Protein AF-I2AD81-F1 (afdb_monomer_lite)

pLDDT: mean 85.54, std 15.66, range [38.41, 98.12]

Sequence (95 aa):
MSLTAGAGLASADRDLSPFVNTTCNYGQVISALQAADPQAAAQFNSSPESGAFLRQFLASPPGQRQQMAQMLAGQPGADQQFELVQRVFGTCNNY

Foldseek 3Di:
DDDDPPPDPPPVVQCCPLVLVFPFDPVLLLVLLCVLDVVVSVVCVVDPVSSVVVNVLNVDHSVVVVVVSVVLVPDVPSVVCSVSVCSSSVCSVVD

Radius of gyration: 15.03 Å; chains: 1; bounding box: 26×26×52 Å

Secondary structure (DSSP, 8-state):
----------------HHHHT----HHHHHHHHHHH-HHHHHHHHT-HHHHHHHHHHHHS-HHHHHHHHHHHHTSTTHHHHHHHHHHHHHHGGG-

Structure (mmCIF, N/CA/C/O backbone):
data_AF-I2AD81-F1
#
_entry.id   AF-I2AD81-F1
#
loop_
_atom_site.group_PDB
_atom_site.id
_atom_site.type_symbol
_atom_site.label_atom_id
_atom_site.label_alt_id
_atom_site.label_comp_id
_atom_site.label_asym_id
_atom_site.label_entity_id
_atom_site.label_seq_id
_atom_site.pdbx_PDB_ins_code
_atom_site.Cartn_x
_atom_site.Cartn_y
_atom_site.Cartn_z
_atom_site.occupancy
_atom_site.B_iso_or_equiv
_atom_site.auth_seq_id
_atom_site.auth_comp_id
_atom_site.auth_asym_id
_atom_site.auth_atom_id
_atom_site.pdbx_PDB_model_num
ATOM 1 N N . MET A 1 1 ? 3.356 -8.293 -45.041 1.00 45.50 1 MET A N 1
ATOM 2 C CA . MET A 1 1 ? 4.083 -7.715 -43.894 1.00 45.50 1 MET A CA 1
ATOM 3 C C . MET A 1 1 ? 3.380 -6.420 -43.527 1.00 45.50 1 MET A C 1
ATOM 5 O O . MET A 1 1 ? 3.191 -5.627 -44.431 1.00 45.50 1 MET A O 1
ATOM 9 N N . SER A 1 2 ? 2.940 -6.083 -42.329 1.00 50.53 2 SER A N 1
ATOM 10 C CA . SER A 1 2 ? 2.695 -6.748 -41.052 1.00 50.53 2 SER A CA 1
ATOM 11 C C . SER A 1 2 ? 1.922 -5.689 -40.261 1.00 50.53 2 SER A C 1
ATOM 13 O O . SER A 1 2 ? 2.180 -4.496 -40.420 1.00 50.53 2 SER A O 1
ATOM 15 N N . LEU A 1 3 ? 0.947 -6.106 -39.464 1.00 65.00 3 LEU A N 1
ATOM 16 C CA . LEU A 1 3 ? 0.189 -5.204 -38.612 1.00 65.00 3 LEU A CA 1
ATOM 17 C C . LEU A 1 3 ? 1.109 -4.643 -37.528 1.00 65.00 3 LEU A C 1
ATOM 19 O O . LEU A 1 3 ? 1.703 -5.420 -36.789 1.00 65.00 3 LEU A O 1
ATOM 23 N N . THR A 1 4 ? 1.140 -3.328 -37.362 1.00 56.34 4 THR A N 1
ATOM 24 C CA . THR A 1 4 ? 1.306 -2.740 -36.034 1.00 56.34 4 THR A CA 1
ATOM 25 C C . THR A 1 4 ? 0.327 -1.590 -35.914 1.00 56.34 4 THR A C 1
ATOM 27 O O . THR A 1 4 ? 0.594 -0.445 -36.270 1.00 56.34 4 THR A O 1
ATOM 30 N N . ALA A 1 5 ? -0.853 -1.932 -35.395 1.00 51.56 5 ALA A N 1
ATOM 31 C CA . ALA A 1 5 ? -1.600 -1.015 -34.562 1.00 51.56 5 ALA A CA 1
ATOM 32 C C . ALA A 1 5 ? -0.610 -0.486 -33.517 1.00 51.56 5 ALA A C 1
ATOM 34 O O . ALA A 1 5 ? -0.236 -1.202 -32.589 1.00 51.56 5 ALA A O 1
ATOM 35 N N . GLY A 1 6 ? -0.113 0.731 -33.724 1.00 46.12 6 GLY A N 1
ATOM 36 C CA . GLY A 1 6 ? 0.460 1.506 -32.642 1.00 46.12 6 GLY A CA 1
ATOM 37 C C . GLY A 1 6 ? -0.691 1.723 -31.687 1.00 46.12 6 GLY A C 1
ATOM 38 O O . GLY A 1 6 ? -1.520 2.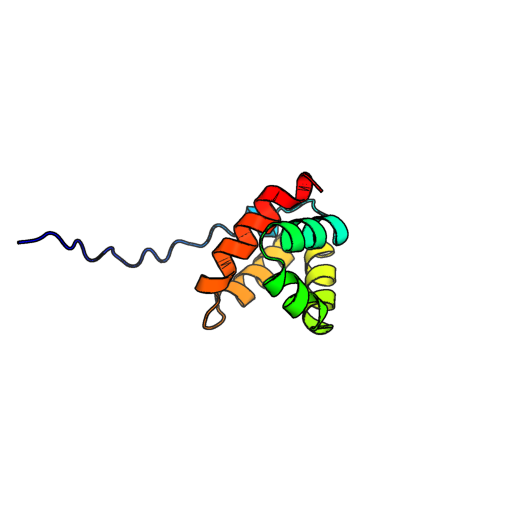600 -31.922 1.00 46.12 6 GLY A O 1
ATOM 39 N N . ALA A 1 7 ? -0.805 0.823 -30.708 1.00 51.97 7 ALA A N 1
ATOM 40 C CA . ALA A 1 7 ? -1.688 0.971 -29.579 1.00 51.97 7 ALA A CA 1
ATOM 41 C C . ALA A 1 7 ? -1.560 2.426 -29.150 1.00 51.97 7 ALA A C 1
ATOM 43 O O . ALA A 1 7 ? -0.459 2.884 -28.825 1.00 51.97 7 ALA A O 1
ATOM 44 N N . GLY A 1 8 ? -2.669 3.167 -29.228 1.00 38.41 8 GLY A N 1
ATOM 45 C CA . GLY A 1 8 ? -2.768 4.389 -28.460 1.00 38.41 8 GLY A CA 1
ATOM 46 C C . GLY A 1 8 ? -2.253 4.024 -27.081 1.00 38.41 8 GLY A C 1
ATOM 47 O O . GLY A 1 8 ? -2.643 2.982 -26.544 1.00 38.41 8 GLY A O 1
ATOM 48 N N . LEU A 1 9 ? -1.304 4.805 -26.573 1.00 45.59 9 LEU A N 1
ATOM 49 C CA . LEU A 1 9 ? -1.011 4.797 -25.159 1.00 45.59 9 LEU A CA 1
ATOM 50 C C . LEU A 1 9 ? -2.364 5.087 -24.527 1.00 45.59 9 LEU A C 1
ATOM 52 O O . LEU A 1 9 ? -2.802 6.234 -24.456 1.00 45.59 9 LEU A O 1
ATOM 56 N N . ALA A 1 10 ? -3.091 4.034 -24.170 1.00 45.59 10 ALA A N 1
ATOM 57 C CA . ALA A 1 10 ? -4.045 4.142 -23.118 1.00 45.59 10 ALA A CA 1
ATOM 58 C C . ALA A 1 10 ? -3.157 4.644 -21.990 1.00 45.59 10 ALA A C 1
ATOM 60 O O . ALA A 1 10 ? -2.369 3.892 -21.416 1.00 45.59 10 ALA A O 1
ATOM 61 N N . SER A 1 11 ? -3.244 5.941 -21.715 1.00 45.31 11 SER A N 1
ATOM 62 C CA . SER A 1 11 ? -3.298 6.418 -20.351 1.00 45.31 11 SER A CA 1
ATOM 63 C C . SER A 1 11 ? -4.394 5.576 -19.703 1.00 45.31 11 SER A C 1
ATOM 65 O O . SER A 1 11 ? -5.545 5.992 -19.632 1.00 45.31 11 SER A O 1
ATOM 67 N N . ALA A 1 12 ? -4.091 4.306 -19.418 1.00 47.97 12 ALA A N 1
ATOM 68 C CA . ALA A 1 12 ? -4.938 3.446 -18.648 1.00 47.97 12 ALA A CA 1
ATOM 69 C C . ALA A 1 12 ? -4.908 4.171 -17.326 1.00 47.97 12 ALA A C 1
ATOM 71 O O . ALA A 1 12 ? -3.873 4.195 -16.656 1.00 47.97 12 ALA A O 1
ATOM 72 N N . ASP A 1 13 ? -5.984 4.905 -17.065 1.00 56.16 13 ASP A N 1
ATOM 73 C CA . ASP A 1 13 ? -6.308 5.394 -15.747 1.00 56.16 13 ASP A CA 1
ATOM 74 C C . ASP A 1 13 ? -6.113 4.173 -14.859 1.00 56.16 13 ASP A C 1
ATOM 76 O O . ASP A 1 13 ? -6.831 3.175 -14.979 1.00 56.16 13 ASP A O 1
ATOM 80 N N . ARG A 1 14 ? -4.962 4.145 -14.181 1.00 67.50 14 ARG A N 1
ATOM 81 C CA . ARG A 1 14 ? -4.497 2.948 -13.501 1.00 67.50 14 ARG A CA 1
ATOM 82 C C . ARG A 1 14 ? -5.598 2.608 -12.524 1.00 67.50 14 ARG A C 1
ATOM 84 O O . ARG A 1 14 ? -6.014 3.490 -11.776 1.00 67.50 14 ARG A O 1
ATOM 91 N N . ASP A 1 15 ? -6.073 1.367 -12.520 1.00 75.00 15 ASP A N 1
ATOM 92 C CA . ASP A 1 15 ? -7.073 1.013 -11.528 1.00 75.00 15 ASP A CA 1
ATOM 93 C C . ASP A 1 15 ? -6.402 0.971 -10.152 1.00 75.00 15 ASP A C 1
ATOM 95 O O . ASP A 1 15 ? -5.779 -0.010 -9.746 1.00 75.00 15 ASP A O 1
ATOM 99 N N . LEU A 1 16 ? -6.479 2.101 -9.452 1.00 77.50 16 LEU A N 1
ATOM 100 C CA . LEU A 1 16 ? -5.979 2.274 -8.097 1.00 77.50 16 LEU A CA 1
ATOM 101 C C . LEU A 1 16 ? -6.974 1.711 -7.075 1.00 77.50 16 LEU A C 1
ATOM 103 O O . LEU A 1 16 ? -6.640 1.629 -5.895 1.00 77.50 16 LEU A O 1
ATOM 107 N N . SER A 1 17 ? -8.181 1.310 -7.492 1.00 80.50 17 SER A N 1
ATOM 108 C CA . SER A 1 17 ? -9.243 0.835 -6.603 1.00 80.50 17 SER A CA 1
ATOM 109 C C . SER A 1 17 ? -8.831 -0.319 -5.682 1.00 80.50 17 SER A C 1
ATOM 111 O O . SER A 1 17 ? -9.143 -0.208 -4.494 1.00 80.50 17 SER A O 1
ATOM 113 N N . P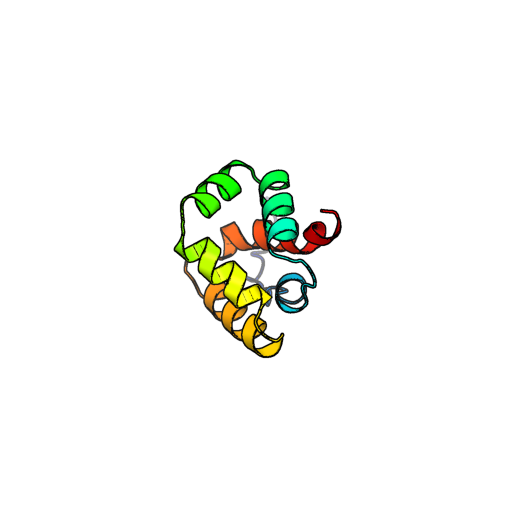RO A 1 18 ? -8.127 -1.387 -6.123 1.00 80.25 18 PRO A N 1
ATOM 114 C CA . PRO A 1 18 ? -7.710 -2.471 -5.222 1.00 80.25 18 PRO A CA 1
ATOM 115 C C . PRO A 1 18 ? -6.723 -2.009 -4.141 1.00 80.25 18 PRO A C 1
ATOM 117 O O . PRO A 1 18 ? -6.744 -2.509 -3.018 1.00 80.25 18 PRO A O 1
ATOM 120 N N . PHE A 1 19 ? -5.891 -1.015 -4.451 1.00 83.00 19 PHE A N 1
ATOM 121 C CA . PHE A 1 19 ? -4.960 -0.409 -3.504 1.00 83.00 19 PHE A CA 1
ATOM 122 C C . PHE A 1 19 ? -5.690 0.541 -2.542 1.00 83.00 19 PHE A C 1
ATOM 124 O O . PHE A 1 19 ? -5.562 0.424 -1.326 1.00 83.00 19 PHE A O 1
ATOM 131 N N . VAL A 1 20 ? -6.519 1.447 -3.069 1.00 89.00 20 VAL A N 1
ATOM 132 C CA . VAL A 1 20 ? -7.256 2.467 -2.302 1.00 89.00 20 VAL A CA 1
ATOM 133 C C . VAL A 1 20 ? -8.279 1.844 -1.347 1.00 89.00 20 VAL A C 1
ATOM 135 O O . VAL A 1 20 ? -8.365 2.245 -0.184 1.00 89.00 20 VAL A O 1
ATOM 138 N N . ASN A 1 21 ? -9.017 0.832 -1.804 1.00 90.19 21 ASN A N 1
ATOM 139 C CA . ASN A 1 21 ? -10.080 0.179 -1.034 1.00 90.19 21 ASN A CA 1
ATOM 140 C C . ASN A 1 21 ? -9.601 -1.051 -0.255 1.00 90.19 21 ASN A C 1
ATOM 142 O O . ASN A 1 21 ? -10.422 -1.814 0.250 1.00 90.19 21 ASN A O 1
ATOM 146 N N . THR A 1 22 ? -8.287 -1.265 -0.149 1.00 93.00 22 THR A N 1
ATOM 147 C CA . THR A 1 22 ? -7.750 -2.423 0.564 1.00 93.00 22 THR A CA 1
ATOM 148 C C . THR A 1 22 ? -8.218 -2.473 2.022 1.00 93.00 22 THR A C 1
ATOM 150 O O . THR A 1 22 ? -8.239 -1.465 2.740 1.00 93.00 22 THR A O 1
ATOM 153 N N . THR A 1 23 ? -8.567 -3.676 2.462 1.00 94.50 23 THR A N 1
ATOM 154 C CA . THR A 1 23 ? -8.847 -4.030 3.860 1.00 94.50 23 THR A CA 1
ATOM 155 C C . THR A 1 23 ? -7.677 -4.762 4.509 1.00 94.50 23 THR A C 1
ATOM 157 O O . THR A 1 23 ? -7.751 -5.106 5.686 1.00 94.50 23 THR A O 1
ATOM 160 N N . CYS A 1 24 ? -6.607 -5.016 3.752 1.00 95.88 24 CYS A N 1
ATOM 161 C CA . CYS A 1 24 ? -5.464 -5.772 4.228 1.00 95.88 24 CYS A CA 1
ATOM 162 C C . CYS A 1 24 ? -4.697 -4.993 5.296 1.00 95.88 24 CYS A C 1
ATOM 164 O O . CYS A 1 24 ? -4.487 -3.785 5.183 1.00 95.88 24 CYS A O 1
ATOM 166 N N . ASN A 1 25 ? -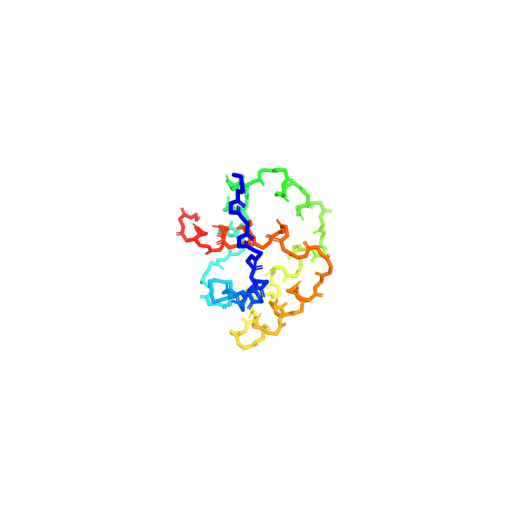4.233 -5.694 6.324 1.00 96.81 25 ASN A N 1
ATOM 167 C CA . ASN A 1 25 ? -3.302 -5.140 7.294 1.00 96.81 25 ASN A CA 1
ATOM 168 C C . ASN A 1 25 ? -1.850 -5.225 6.788 1.00 96.81 25 ASN A C 1
ATOM 170 O O . ASN A 1 25 ? -1.554 -5.836 5.761 1.00 96.81 25 ASN A O 1
ATOM 174 N N . TYR A 1 26 ? -0.925 -4.616 7.533 1.00 96.56 26 TYR A N 1
ATOM 175 C CA . TYR A 1 26 ? 0.490 -4.575 7.160 1.00 96.56 26 TYR A CA 1
ATOM 176 C C . TYR A 1 26 ? 1.084 -5.972 6.926 1.00 96.56 26 TYR A C 1
ATOM 178 O O . TYR A 1 26 ? 1.731 -6.196 5.909 1.00 96.56 26 TYR A O 1
ATOM 186 N N . GLY A 1 27 ? 0.834 -6.924 7.831 1.00 97.25 27 GLY A N 1
ATOM 187 C CA . GLY A 1 27 ? 1.360 -8.286 7.719 1.00 97.25 27 GLY A CA 1
ATOM 188 C C . GLY A 1 27 ? 0.853 -9.003 6.470 1.00 97.25 27 GLY A C 1
ATOM 189 O O . GLY A 1 27 ? 1.639 -9.626 5.768 1.00 97.25 27 GLY A O 1
ATOM 190 N N . GLN A 1 28 ? -0.425 -8.832 6.138 1.00 98.12 28 GLN A N 1
ATOM 191 C CA . GLN A 1 28 ? -1.039 -9.415 4.942 1.00 98.12 28 GLN A CA 1
ATOM 192 C C . GLN A 1 28 ? -0.406 -8.886 3.651 1.00 98.12 28 GLN A C 1
ATOM 194 O O . GLN A 1 28 ? -0.104 -9.653 2.738 1.00 98.12 28 GLN A O 1
ATOM 199 N N . VAL A 1 29 ? -0.155 -7.575 3.585 1.00 96.88 29 VAL A N 1
ATOM 200 C CA . VAL A 1 29 ? 0.510 -6.952 2.431 1.00 96.88 29 VAL A CA 1
ATOM 201 C C . VAL A 1 29 ? 1.952 -7.446 2.296 1.00 96.88 29 VAL A C 1
ATOM 203 O O . VAL A 1 29 ? 2.366 -7.786 1.191 1.00 96.88 29 VAL A O 1
ATOM 206 N N . ILE A 1 30 ? 2.709 -7.537 3.395 1.00 97.44 30 ILE A N 1
ATOM 207 C CA . ILE A 1 30 ? 4.095 -8.029 3.355 1.00 97.44 30 ILE A CA 1
ATOM 208 C C . ILE A 1 30 ? 4.157 -9.511 2.976 1.00 97.44 30 ILE A C 1
ATOM 210 O O . ILE A 1 30 ? 4.977 -9.881 2.141 1.00 97.44 30 ILE A O 1
ATOM 214 N N . SER A 1 31 ? 3.277 -10.350 3.523 1.00 98.06 31 SER A N 1
ATOM 215 C CA . SER A 1 31 ? 3.188 -11.768 3.156 1.00 98.06 31 SER A CA 1
ATOM 216 C C . SER A 1 31 ? 2.847 -11.952 1.677 1.00 98.06 31 SER A C 1
ATOM 218 O O . SER A 1 31 ? 3.500 -12.733 0.985 1.00 98.06 31 SER A O 1
ATOM 220 N N . ALA A 1 32 ? 1.887 -11.182 1.159 1.00 97.50 32 ALA A N 1
ATOM 221 C CA . ALA A 1 32 ? 1.546 -11.202 -0.259 1.00 97.50 32 ALA A CA 1
ATOM 222 C C . ALA A 1 32 ? 2.682 -10.687 -1.149 1.00 97.50 32 ALA A C 1
ATOM 224 O O . ALA A 1 32 ? 2.930 -11.264 -2.205 1.00 97.50 32 ALA A O 1
ATOM 225 N N . LEU A 1 33 ? 3.407 -9.648 -0.720 1.00 96.81 33 LEU A N 1
ATOM 226 C CA . LEU A 1 33 ? 4.599 -9.161 -1.416 1.00 96.81 33 LEU A CA 1
ATOM 227 C C . LEU A 1 33 ? 5.692 -10.232 -1.456 1.00 96.81 33 LEU A C 1
ATOM 229 O O . LEU A 1 33 ? 6.225 -10.508 -2.524 1.00 96.81 33 LEU A O 1
ATOM 233 N N . GLN A 1 34 ? 5.969 -10.887 -0.329 1.00 97.25 34 GLN A N 1
ATOM 234 C CA . GLN A 1 34 ? 6.949 -11.969 -0.233 1.00 97.25 34 GLN A CA 1
ATOM 235 C C . GLN A 1 34 ? 6.595 -13.155 -1.141 1.00 97.25 34 GLN A C 1
ATOM 237 O O . GLN A 1 34 ? 7.492 -13.757 -1.729 1.00 97.25 34 GLN A O 1
ATOM 242 N N . ALA A 1 35 ? 5.307 -13.485 -1.263 1.00 97.69 35 ALA A N 1
ATOM 243 C CA . ALA A 1 35 ? 4.826 -14.551 -2.137 1.00 97.69 35 ALA A CA 1
ATOM 244 C C . ALA A 1 35 ? 4.836 -14.159 -3.625 1.00 97.69 35 ALA A C 1
ATOM 246 O O . ALA A 1 35 ? 5.101 -15.002 -4.481 1.00 97.69 35 ALA A O 1
ATOM 247 N N . ALA A 1 36 ? 4.544 -12.895 -3.940 1.00 95.62 36 ALA A N 1
ATOM 248 C CA . ALA A 1 36 ? 4.508 -12.391 -5.308 1.00 95.62 36 ALA A CA 1
ATOM 249 C C . ALA A 1 36 ? 5.909 -12.157 -5.893 1.00 95.62 36 ALA A C 1
ATOM 251 O O . ALA A 1 36 ? 6.126 -12.463 -7.067 1.00 95.62 36 ALA A O 1
ATOM 252 N N . ASP A 1 37 ? 6.824 -11.598 -5.095 1.00 96.62 37 ASP A N 1
ATOM 253 C CA . ASP A 1 37 ? 8.208 -11.305 -5.467 1.00 96.62 37 ASP A CA 1
ATOM 254 C C . ASP A 1 37 ? 9.116 -11.209 -4.213 1.00 96.62 37 ASP A C 1
ATOM 256 O O . ASP A 1 37 ? 9.189 -10.164 -3.552 1.00 96.62 37 ASP A O 1
ATOM 260 N N . PRO A 1 38 ? 9.861 -12.283 -3.885 1.00 96.31 38 PRO A N 1
ATOM 261 C CA . PRO A 1 38 ? 10.774 -12.306 -2.744 1.00 96.31 38 PRO A CA 1
ATOM 262 C C . PRO A 1 38 ? 11.905 -11.271 -2.804 1.00 96.31 38 PRO A C 1
ATOM 264 O O . PRO A 1 38 ? 12.370 -10.819 -1.756 1.00 96.31 38 PRO A O 1
ATOM 267 N N . GLN A 1 39 ? 12.374 -10.913 -4.004 1.00 95.88 39 GLN A N 1
ATOM 268 C CA . GLN A 1 39 ? 13.448 -9.932 -4.177 1.00 95.88 39 GLN A CA 1
ATOM 269 C C . GLN A 1 39 ? 12.911 -8.52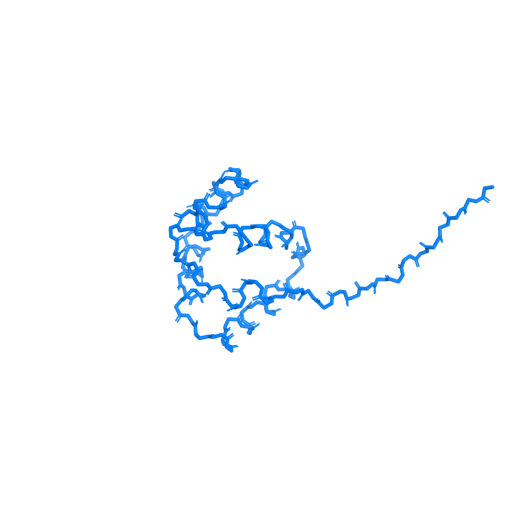8 -3.904 1.00 95.88 39 GLN A C 1
ATOM 271 O O . GLN A 1 39 ? 13.506 -7.782 -3.127 1.00 95.88 39 GLN A O 1
ATOM 276 N N . ALA A 1 40 ? 11.743 -8.187 -4.451 1.00 93.81 40 ALA 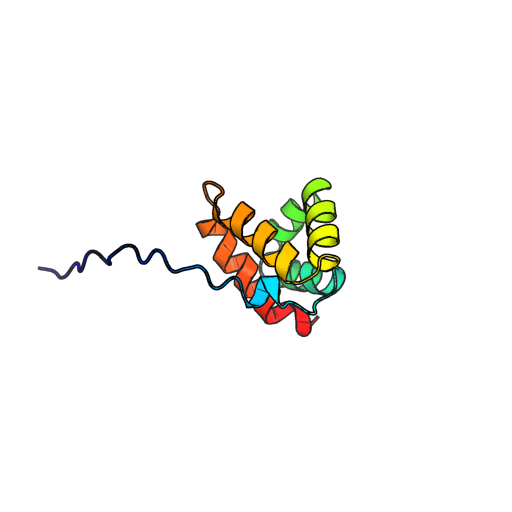A N 1
ATOM 277 C CA . ALA A 1 40 ? 11.080 -6.921 -4.152 1.00 93.81 40 ALA A CA 1
ATOM 278 C C . ALA A 1 40 ? 10.730 -6.793 -2.661 1.00 93.81 40 ALA A C 1
ATOM 280 O O . ALA A 1 40 ? 10.902 -5.719 -2.083 1.00 93.81 40 ALA A O 1
ATOM 281 N N . ALA A 1 41 ? 10.314 -7.885 -2.010 1.00 95.88 41 ALA A N 1
ATOM 282 C CA . ALA A 1 41 ? 10.089 -7.912 -0.567 1.00 95.88 41 ALA A CA 1
ATOM 283 C C . ALA A 1 41 ? 11.371 -7.611 0.230 1.00 95.88 41 ALA A C 1
ATOM 285 O O . ALA A 1 41 ? 11.341 -6.814 1.167 1.00 95.88 41 ALA A O 1
ATOM 286 N N . ALA A 1 42 ? 12.515 -8.186 -0.158 1.00 96.62 42 ALA A N 1
ATOM 287 C CA . ALA A 1 42 ? 13.803 -7.901 0.478 1.00 96.62 42 ALA A CA 1
ATOM 288 C C . ALA A 1 42 ? 14.223 -6.429 0.312 1.00 96.62 42 ALA A C 1
ATOM 290 O O . ALA A 1 42 ? 14.675 -5.801 1.274 1.00 96.62 42 ALA A O 1
ATOM 291 N N . GLN A 1 43 ? 14.013 -5.857 -0.877 1.00 94.19 43 GLN A N 1
ATOM 292 C CA . GLN A 1 43 ? 14.274 -4.439 -1.143 1.00 94.19 43 GLN A CA 1
ATOM 293 C C . GLN A 1 43 ? 13.355 -3.536 -0.312 1.00 94.19 43 GLN A C 1
ATOM 295 O O . GLN A 1 43 ? 13.827 -2.594 0.322 1.00 94.19 43 GLN A O 1
ATOM 300 N N . PHE A 1 44 ? 12.060 -3.859 -0.248 1.00 94.50 44 PHE A N 1
ATOM 301 C CA . PHE A 1 44 ? 11.092 -3.146 0.583 1.00 94.50 44 PHE A CA 1
ATOM 302 C C . PHE A 1 44 ? 11.490 -3.185 2.064 1.00 94.50 44 PHE A C 1
ATOM 304 O O . PHE A 1 44 ? 11.522 -2.151 2.725 1.00 94.50 44 PHE A O 1
ATOM 311 N N . ASN A 1 45 ? 11.858 -4.363 2.576 1.00 94.00 45 ASN A N 1
ATOM 312 C CA . ASN A 1 45 ? 12.263 -4.556 3.971 1.00 94.00 45 ASN A CA 1
ATOM 313 C C . ASN A 1 45 ? 13.586 -3.856 4.317 1.00 94.00 45 ASN A C 1
ATOM 315 O O . ASN A 1 45 ? 13.819 -3.527 5.478 1.00 94.00 45 ASN A O 1
ATOM 319 N N . SER A 1 46 ? 14.432 -3.597 3.319 1.00 96.56 46 SER A N 1
ATOM 320 C CA . SER A 1 46 ? 15.668 -2.823 3.480 1.00 96.56 46 SER A CA 1
ATOM 321 C C . SER A 1 46 ? 15.420 -1.308 3.539 1.00 96.56 46 SER A C 1
ATOM 323 O O . SER A 1 46 ? 16.330 -0.554 3.879 1.00 96.56 46 SER A O 1
ATOM 325 N N . SER A 1 47 ? 14.197 -0.852 3.238 1.00 95.75 47 SER A N 1
ATOM 326 C CA . SER A 1 47 ? 13.806 0.558 3.235 1.00 95.75 47 SER A CA 1
ATOM 327 C C . SER A 1 47 ? 12.872 0.893 4.412 1.00 95.75 47 SER A C 1
ATOM 329 O O . SER A 1 47 ? 11.669 0.609 4.368 1.00 95.75 47 SER A O 1
ATOM 331 N N . PRO A 1 48 ? 13.371 1.550 5.478 1.00 94.75 48 PRO A N 1
ATOM 332 C CA . PRO A 1 48 ? 12.530 1.949 6.608 1.00 94.75 48 PRO A CA 1
ATOM 333 C C . PRO A 1 48 ? 11.452 2.970 6.211 1.00 94.75 48 PRO A C 1
ATOM 335 O O . PRO A 1 48 ? 10.359 2.969 6.783 1.00 94.75 48 PRO A O 1
ATOM 338 N N . GLU A 1 49 ? 11.738 3.809 5.213 1.00 95.00 49 GLU A N 1
ATOM 339 C CA . GLU A 1 49 ? 10.786 4.753 4.626 1.00 95.00 49 GLU A CA 1
ATOM 340 C C . GLU A 1 49 ? 9.601 4.018 3.992 1.00 95.00 49 GLU A C 1
ATOM 342 O O . GLU A 1 49 ? 8.452 4.345 4.284 1.00 95.00 49 GLU A O 1
ATOM 347 N N . SER A 1 50 ? 9.855 2.975 3.194 1.00 92.00 50 SER A N 1
ATOM 348 C CA . SER A 1 50 ? 8.797 2.204 2.533 1.00 92.00 50 SER A CA 1
ATOM 349 C C . SER A 1 50 ? 7.875 1.527 3.552 1.00 92.00 50 SE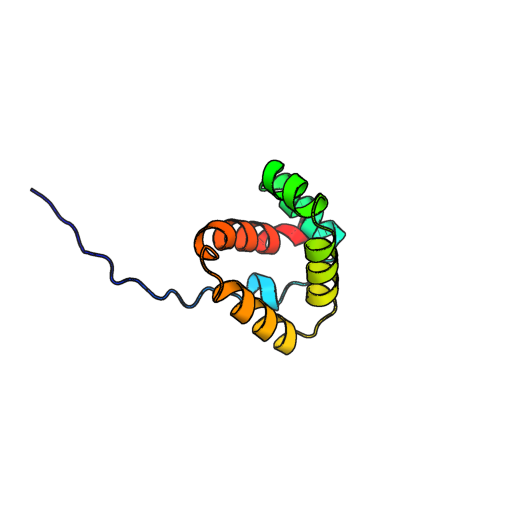R A C 1
ATOM 351 O O . SER A 1 50 ? 6.649 1.563 3.413 1.00 92.00 50 SER A O 1
ATOM 353 N N . GLY A 1 51 ? 8.440 0.996 4.641 1.00 95.31 51 GLY A N 1
ATOM 354 C CA . GLY A 1 51 ? 7.661 0.450 5.755 1.00 95.31 51 GLY A CA 1
ATOM 355 C C . GLY A 1 51 ? 6.844 1.506 6.515 1.00 95.31 51 GLY A C 1
ATOM 356 O O . GLY A 1 51 ? 5.730 1.228 6.970 1.00 95.31 51 GLY A O 1
ATOM 357 N N . ALA A 1 52 ? 7.359 2.729 6.675 1.00 96.00 52 ALA A N 1
ATOM 358 C CA . ALA A 1 52 ? 6.603 3.840 7.259 1.00 96.00 52 ALA A CA 1
ATOM 359 C C . ALA A 1 52 ? 5.463 4.297 6.335 1.00 96.00 52 ALA A C 1
ATOM 361 O O . ALA A 1 52 ? 4.327 4.432 6.793 1.00 96.00 52 ALA A O 1
ATOM 362 N N . PHE A 1 53 ? 5.743 4.436 5.038 1.00 93.62 53 PHE A N 1
ATOM 363 C CA . PHE A 1 53 ? 4.761 4.789 4.019 1.00 93.62 53 PHE A CA 1
ATOM 364 C C . PHE A 1 53 ? 3.607 3.786 3.977 1.00 93.62 53 PHE A C 1
ATOM 366 O O . PHE A 1 53 ? 2.451 4.194 4.032 1.00 93.62 53 PHE A O 1
ATOM 373 N N . LEU A 1 54 ? 3.895 2.479 3.945 1.00 94.69 54 LEU A N 1
ATOM 374 C CA . LEU A 1 54 ? 2.846 1.458 3.914 1.00 94.69 54 LEU A CA 1
ATOM 375 C C . LEU A 1 54 ? 1.969 1.511 5.171 1.00 94.69 54 LEU A C 1
ATOM 377 O O . LEU A 1 54 ? 0.748 1.422 5.073 1.00 94.69 54 LEU A O 1
ATOM 381 N N . ARG A 1 55 ? 2.562 1.705 6.355 1.00 96.12 55 ARG A N 1
ATOM 382 C CA . ARG A 1 55 ? 1.787 1.862 7.597 1.00 96.12 55 ARG A CA 1
ATOM 383 C C . ARG A 1 55 ? 0.886 3.091 7.557 1.00 96.12 55 ARG A C 1
ATOM 385 O O . ARG A 1 55 ? -0.285 2.983 7.910 1.00 96.12 55 ARG A O 1
ATOM 392 N N . GLN A 1 56 ? 1.409 4.227 7.100 1.00 95.94 56 GLN A N 1
ATOM 393 C CA . GLN A 1 56 ? 0.621 5.444 6.930 1.00 95.94 56 GLN A CA 1
ATOM 394 C C . GLN A 1 56 ? -0.516 5.223 5.928 1.00 95.94 56 GLN A C 1
ATOM 396 O O . GLN A 1 56 ? -1.663 5.523 6.236 1.00 95.94 56 GLN A O 1
ATOM 401 N N . PHE A 1 57 ? -0.217 4.630 4.774 1.00 94.56 57 PHE A N 1
ATOM 402 C CA . PHE A 1 57 ? -1.191 4.335 3.731 1.00 94.56 57 PHE A CA 1
ATOM 403 C C . PHE A 1 57 ? -2.350 3.471 4.249 1.00 94.56 57 PHE A C 1
ATOM 405 O O . PHE A 1 57 ? -3.520 3.799 4.054 1.00 94.56 57 PHE A O 1
ATOM 412 N N . LEU A 1 58 ? -2.039 2.386 4.961 1.00 94.81 58 LEU A N 1
ATOM 413 C CA . LEU A 1 58 ? -3.055 1.488 5.509 1.00 94.81 58 LEU A CA 1
ATOM 414 C C . LEU A 1 58 ? -3.878 2.144 6.628 1.00 94.81 58 LEU A C 1
ATOM 416 O O . LEU A 1 58 ? -5.061 1.838 6.761 1.00 94.81 58 LEU A O 1
ATOM 420 N N . ALA A 1 59 ? -3.298 3.070 7.393 1.00 95.50 59 ALA A N 1
ATOM 421 C CA . ALA A 1 59 ? -4.015 3.828 8.419 1.00 95.50 59 ALA A CA 1
ATOM 422 C C . ALA A 1 59 ? -4.879 4.972 7.850 1.00 95.50 59 ALA A C 1
ATOM 424 O O . ALA A 1 59 ? -5.813 5.428 8.509 1.00 95.50 59 ALA A O 1
ATOM 425 N N . SER A 1 60 ? -4.576 5.447 6.640 1.00 96.31 60 SER A N 1
ATOM 426 C CA . SER A 1 60 ? -5.285 6.547 5.989 1.00 96.31 60 SER A CA 1
ATOM 427 C C . SER A 1 60 ? -6.698 6.160 5.522 1.00 96.31 60 SER A C 1
ATOM 429 O O . SER A 1 60 ? -6.910 5.035 5.064 1.00 96.31 60 SER A O 1
ATOM 431 N N . PRO A 1 61 ? -7.674 7.091 5.551 1.00 94.38 61 PRO A N 1
ATOM 432 C CA . PRO A 1 61 ? -8.983 6.881 4.935 1.00 94.38 61 PRO A CA 1
ATOM 433 C C . PRO A 1 61 ? -8.873 6.789 3.396 1.00 94.38 61 PRO A C 1
ATOM 435 O O . PRO A 1 61 ? -7.917 7.324 2.822 1.00 94.38 61 PRO A O 1
ATOM 438 N N . PRO A 1 62 ? -9.864 6.197 2.694 1.00 92.12 62 PRO A N 1
ATOM 439 C CA . PRO A 1 62 ? -9.802 5.964 1.244 1.00 92.12 62 PRO A CA 1
ATOM 440 C C . PRO A 1 62 ? -9.466 7.204 0.403 1.00 92.12 62 PRO A C 1
ATOM 442 O O . PRO A 1 62 ? -8.633 7.131 -0.494 1.00 92.12 62 PRO A O 1
ATOM 445 N N . GLY A 1 63 ? -10.028 8.374 0.730 1.00 92.12 63 GLY A N 1
ATOM 446 C CA . GLY A 1 63 ? -9.717 9.614 0.007 1.00 92.12 63 GLY A CA 1
ATOM 447 C C . GLY A 1 63 ? -8.240 10.022 0.101 1.00 92.12 63 GLY A C 1
ATOM 448 O O . GLY A 1 63 ? -7.655 10.462 -0.885 1.00 92.12 63 GLY A O 1
ATOM 449 N N . GLN A 1 64 ? -7.600 9.820 1.258 1.00 93.81 64 GLN A N 1
ATOM 450 C CA . GLN A 1 64 ? -6.171 10.100 1.428 1.00 93.81 64 GLN A CA 1
ATOM 451 C C . GLN A 1 64 ? -5.311 9.030 0.744 1.00 93.81 64 GLN A C 1
ATOM 453 O O . GLN A 1 64 ? -4.314 9.362 0.105 1.00 93.81 64 GLN A O 1
ATOM 458 N N . ARG A 1 65 ? -5.730 7.760 0.789 1.00 93.62 65 ARG A N 1
ATOM 459 C CA . ARG A 1 65 ? -5.086 6.685 0.021 1.00 93.62 65 ARG A CA 1
ATOM 460 C C . ARG A 1 65 ? -5.088 6.981 -1.474 1.00 93.62 65 ARG A C 1
ATOM 462 O O . ARG A 1 65 ? -4.071 6.774 -2.124 1.00 93.62 65 ARG A O 1
ATOM 469 N N . GLN A 1 66 ? -6.186 7.511 -2.010 1.00 91.06 66 GLN A N 1
ATOM 470 C CA . GLN A 1 66 ? -6.277 7.889 -3.419 1.00 91.06 66 GLN A CA 1
ATOM 471 C C . GLN A 1 66 ? -5.262 8.976 -3.787 1.00 91.06 66 GLN A C 1
ATOM 473 O O . GLN A 1 66 ? -4.586 8.847 -4.804 1.00 91.06 66 GLN A O 1
ATOM 478 N N . GLN A 1 67 ? -5.083 9.993 -2.940 1.00 91.25 67 GLN A N 1
ATOM 479 C CA . GLN A 1 67 ? -4.054 11.016 -3.156 1.00 91.25 67 GLN A CA 1
ATOM 480 C C . GLN A 1 67 ? -2.643 10.413 -3.131 1.00 91.25 67 GLN A C 1
ATOM 482 O O . GLN A 1 67 ? -1.853 10.651 -4.041 1.00 91.25 67 GLN A O 1
ATOM 487 N N . MET A 1 68 ? -2.336 9.572 -2.137 1.00 90.19 68 MET A N 1
ATOM 488 C CA . MET A 1 68 ? -1.039 8.887 -2.043 1.00 90.19 68 MET A CA 1
ATOM 489 C C . MET A 1 68 ? -0.777 7.984 -3.259 1.00 90.19 68 MET A C 1
ATOM 491 O O . MET A 1 68 ? 0.329 7.955 -3.793 1.00 90.19 68 MET A O 1
ATOM 495 N N . ALA A 1 69 ? -1.804 7.276 -3.728 1.00 86.12 69 ALA A N 1
ATOM 496 C CA . ALA A 1 69 ? -1.737 6.410 -4.898 1.00 86.12 69 ALA A CA 1
ATOM 497 C C . ALA A 1 69 ? -1.481 7.202 -6.189 1.00 86.12 69 ALA A C 1
ATOM 499 O O . ALA A 1 69 ? -0.657 6.796 -7.005 1.00 86.12 69 ALA A O 1
ATOM 500 N N . GLN A 1 70 ? -2.127 8.360 -6.352 1.00 87.94 70 GLN A N 1
ATOM 501 C CA . GLN A 1 70 ? -1.883 9.271 -7.475 1.00 87.94 70 GLN A CA 1
ATOM 502 C C . GLN A 1 70 ? -0.459 9.838 -7.454 1.00 87.94 70 GLN A C 1
ATOM 504 O O . GLN A 1 70 ? 0.175 9.936 -8.503 1.00 87.94 70 GLN A O 1
ATOM 509 N N . MET A 1 71 ? 0.076 10.157 -6.270 1.00 86.81 71 MET A N 1
ATOM 510 C CA . MET A 1 71 ? 1.466 10.602 -6.132 1.00 86.81 71 MET A CA 1
ATOM 511 C C . MET A 1 71 ? 2.455 9.527 -6.591 1.00 86.81 71 MET A C 1
ATOM 513 O O . MET A 1 71 ? 3.380 9.838 -7.336 1.00 86.81 71 MET A O 1
ATOM 517 N N . LEU A 1 72 ? 2.251 8.267 -6.189 1.00 83.12 72 LEU A N 1
ATOM 518 C CA . LEU A 1 72 ? 3.080 7.144 -6.644 1.00 83.12 72 LEU A CA 1
ATOM 519 C C . LEU A 1 72 ? 2.943 6.914 -8.150 1.00 83.12 72 LEU A C 1
ATOM 521 O O . LEU A 1 72 ? 3.939 6.739 -8.842 1.00 83.12 72 LEU A O 1
ATOM 525 N N . ALA A 1 73 ? 1.716 6.971 -8.666 1.00 83.81 73 ALA A N 1
ATOM 526 C CA . ALA A 1 73 ? 1.428 6.831 -10.087 1.00 83.81 73 ALA A CA 1
ATOM 527 C C . ALA A 1 73 ? 2.130 7.901 -10.951 1.00 83.81 73 ALA A C 1
ATOM 529 O O . ALA A 1 73 ? 2.438 7.635 -12.113 1.00 83.81 73 ALA A O 1
ATOM 530 N N . GLY A 1 74 ? 2.389 9.089 -10.400 1.00 84.12 74 GLY A N 1
ATOM 531 C CA . GLY A 1 74 ? 3.107 10.170 -11.076 1.00 84.12 74 GLY A CA 1
ATOM 532 C C . GLY A 1 74 ? 4.635 10.042 -11.069 1.00 84.12 74 GLY A C 1
ATOM 533 O O . GLY A 1 74 ? 5.299 10.856 -11.709 1.00 84.12 74 GLY A O 1
ATOM 534 N N . GLN A 1 75 ? 5.214 9.065 -10.360 1.00 85.00 75 GLN A N 1
ATOM 535 C CA . GLN A 1 75 ? 6.669 8.908 -10.300 1.00 85.00 75 GLN A CA 1
ATOM 536 C C . GLN A 1 75 ? 7.238 8.279 -11.584 1.00 85.00 75 GLN A C 1
ATOM 538 O O . GLN A 1 75 ? 6.633 7.366 -12.158 1.00 85.00 75 GLN A O 1
ATOM 543 N N . PRO A 1 76 ? 8.429 8.712 -12.038 1.00 79.81 76 PRO A N 1
ATOM 544 C CA . PRO A 1 76 ? 9.105 8.076 -13.162 1.00 79.81 76 PRO A CA 1
ATOM 545 C C . PRO A 1 76 ? 9.414 6.608 -12.835 1.00 79.81 76 PRO A C 1
ATOM 547 O O . PRO A 1 76 ? 10.025 6.306 -11.815 1.00 79.81 76 PRO A O 1
ATOM 550 N N . GLY A 1 77 ? 8.988 5.690 -13.708 1.00 79.81 77 GLY A N 1
ATOM 551 C CA . GLY A 1 77 ? 9.173 4.246 -13.517 1.00 79.81 77 GLY A CA 1
ATOM 552 C C . GLY A 1 77 ? 8.063 3.541 -12.727 1.00 79.81 77 GLY A C 1
ATOM 553 O O . GLY A 1 77 ? 8.124 2.321 -12.582 1.00 79.81 77 GLY A O 1
ATOM 554 N N . ALA A 1 78 ? 7.021 4.259 -12.285 1.00 79.88 78 ALA A N 1
ATOM 555 C CA . ALA A 1 78 ? 5.899 3.675 -11.545 1.00 79.88 78 ALA A CA 1
ATOM 556 C C . ALA A 1 78 ? 5.199 2.524 -12.294 1.00 79.88 78 ALA A C 1
ATOM 558 O O . ALA A 1 78 ? 4.727 1.585 -11.657 1.00 79.88 78 ALA A O 1
ATOM 559 N N . ASP A 1 79 ? 5.181 2.549 -13.633 1.00 79.62 79 ASP A N 1
ATOM 560 C CA . ASP A 1 79 ? 4.577 1.496 -14.464 1.00 79.62 79 ASP A CA 1
ATOM 561 C C . ASP A 1 79 ? 5.133 0.103 -14.170 1.00 79.62 79 ASP A C 1
ATOM 563 O O . ASP A 1 79 ? 4.374 -0.854 -14.049 1.00 79.62 79 ASP A O 1
ATOM 567 N N . GLN A 1 80 ? 6.451 -0.004 -13.996 1.00 79.31 80 GLN A N 1
ATOM 568 C CA . GLN A 1 80 ? 7.125 -1.291 -13.805 1.00 79.31 80 GLN A CA 1
ATOM 569 C C . GLN A 1 80 ? 6.760 -1.940 -12.468 1.00 79.31 80 GLN A C 1
ATOM 571 O O . GLN A 1 80 ? 6.762 -3.160 -12.336 1.00 79.31 80 GLN A O 1
ATOM 576 N N . GLN A 1 81 ? 6.444 -1.118 -11.468 1.00 81.69 81 GLN A N 1
ATOM 577 C CA . GLN A 1 81 ? 6.097 -1.573 -10.125 1.00 81.69 81 GLN A CA 1
ATOM 578 C C . GLN A 1 81 ? 4.587 -1.750 -9.957 1.00 81.69 81 GLN A C 1
ATOM 580 O O . GLN A 1 81 ? 4.141 -2.480 -9.071 1.00 81.69 81 GLN A O 1
ATOM 585 N N . PHE A 1 82 ? 3.788 -1.110 -10.813 1.00 84.81 82 PHE A N 1
ATOM 586 C CA . PHE A 1 82 ? 2.345 -1.066 -10.650 1.00 84.81 82 PHE A CA 1
ATOM 587 C C . PHE A 1 82 ? 1.678 -2.438 -10.785 1.00 84.81 82 PHE A C 1
ATOM 589 O O . PHE A 1 82 ? 0.760 -2.745 -10.027 1.00 84.81 82 PHE A O 1
ATOM 596 N N . GLU A 1 83 ? 2.156 -3.293 -11.693 1.00 87.06 83 GLU A N 1
ATOM 597 C CA . GLU A 1 83 ? 1.641 -4.663 -11.828 1.00 87.06 83 GLU A CA 1
ATOM 598 C C . GLU A 1 83 ? 1.876 -5.501 -10.563 1.00 87.06 83 GLU A C 1
ATOM 600 O O . GLU A 1 83 ? 0.988 -6.236 -10.123 1.00 87.06 83 GLU A O 1
ATOM 605 N N . LEU A 1 84 ? 3.054 -5.366 -9.942 1.00 89.88 84 LEU A N 1
ATOM 606 C CA . LEU A 1 84 ? 3.364 -6.044 -8.684 1.00 89.88 84 LEU A CA 1
ATOM 607 C C . LEU A 1 84 ? 2.454 -5.535 -7.562 1.00 89.88 84 LEU A C 1
ATOM 609 O O . LEU A 1 84 ? 1.870 -6.341 -6.841 1.00 89.88 84 LEU A O 1
ATOM 613 N N . VAL A 1 85 ? 2.276 -4.216 -7.452 1.00 89.19 85 VAL A N 1
ATOM 614 C CA . VAL A 1 85 ? 1.373 -3.607 -6.463 1.00 89.19 85 VAL A CA 1
ATOM 615 C C . VAL A 1 85 ? -0.057 -4.124 -6.645 1.00 89.19 85 VAL A C 1
ATOM 617 O O . VAL A 1 85 ? -0.659 -4.582 -5.676 1.00 89.19 85 VAL A O 1
ATOM 620 N N . GLN A 1 86 ? -0.592 -4.142 -7.869 1.00 89.56 86 GLN A N 1
ATOM 621 C CA . GLN A 1 86 ? -1.923 -4.701 -8.136 1.00 89.56 86 GLN A CA 1
ATOM 622 C C . GLN A 1 86 ? -2.034 -6.164 -7.698 1.00 89.56 86 GLN A C 1
ATOM 624 O O . GLN A 1 86 ? -3.007 -6.535 -7.042 1.00 89.56 86 GLN A O 1
ATOM 629 N N . ARG A 1 87 ? -1.033 -6.997 -8.009 1.00 91.25 87 ARG A N 1
ATOM 630 C CA . ARG A 1 87 ? -1.025 -8.412 -7.614 1.00 91.25 87 ARG A CA 1
ATOM 631 C C . ARG A 1 87 ? -1.014 -8.578 -6.095 1.00 91.25 87 ARG A C 1
ATOM 633 O O . ARG A 1 87 ? -1.777 -9.384 -5.563 1.00 91.25 87 ARG A O 1
ATOM 640 N N . VAL A 1 88 ? -0.176 -7.814 -5.397 1.00 94.00 88 VAL A N 1
ATOM 641 C CA . VAL A 1 88 ? -0.071 -7.850 -3.932 1.00 94.00 88 VAL A CA 1
ATOM 642 C C . VAL A 1 88 ? -1.395 -7.453 -3.291 1.00 94.00 88 VAL A C 1
ATOM 644 O O . VAL A 1 88 ? -1.946 -8.213 -2.498 1.00 94.00 88 VAL A O 1
ATOM 647 N N . PHE A 1 89 ? -1.960 -6.309 -3.675 1.00 92.94 89 PHE A N 1
ATOM 648 C CA . PHE A 1 89 ? -3.205 -5.818 -3.082 1.00 92.94 89 PHE A CA 1
ATOM 649 C C . PHE A 1 89 ? -4.447 -6.602 -3.528 1.00 92.94 89 PHE A C 1
ATOM 651 O O . PHE A 1 89 ? -5.416 -6.685 -2.778 1.00 92.94 89 PHE A O 1
ATOM 658 N N . GLY A 1 90 ? -4.405 -7.248 -4.696 1.00 92.50 90 GLY A N 1
ATOM 659 C CA . GLY A 1 90 ? -5.442 -8.175 -5.148 1.00 92.50 90 GLY A CA 1
ATOM 660 C C . GLY A 1 90 ? -5.434 -9.524 -4.421 1.00 92.50 90 GLY A C 1
ATOM 661 O O . GLY A 1 90 ? -6.455 -10.207 -4.404 1.00 92.50 90 GLY A O 1
ATOM 662 N N . THR A 1 91 ? -4.315 -9.916 -3.800 1.00 94.44 91 THR A N 1
ATOM 663 C CA . THR A 1 91 ? -4.167 -11.233 -3.149 1.00 94.44 91 THR A CA 1
ATOM 664 C C . THR A 1 91 ? -3.938 -11.173 -1.642 1.00 94.44 91 THR A C 1
ATOM 666 O O . THR A 1 91 ? -4.065 -12.206 -0.988 1.00 94.44 91 THR A O 1
ATOM 669 N N . CYS A 1 92 ? -3.669 -10.000 -1.062 1.00 96.38 92 CYS A N 1
ATOM 670 C CA . CYS A 1 92 ? -3.299 -9.867 0.349 1.00 96.38 92 CYS A CA 1
ATOM 671 C C . CYS A 1 92 ? -4.329 -10.410 1.345 1.00 96.38 92 CYS A C 1
ATOM 673 O O . CYS A 1 92 ? -3.932 -10.895 2.393 1.00 96.38 92 CYS A O 1
ATOM 675 N N . ASN A 1 93 ? -5.622 -10.445 1.009 1.00 96.06 93 ASN A N 1
ATOM 676 C CA . ASN A 1 93 ? -6.647 -11.034 1.881 1.00 96.06 93 ASN A CA 1
ATOM 677 C C . ASN A 1 93 ? -6.542 -12.569 2.037 1.00 96.06 93 ASN A C 1
ATOM 679 O O . ASN A 1 93 ? -7.267 -13.138 2.845 1.00 96.06 93 ASN A O 1
ATOM 683 N N . ASN A 1 94 ? -5.678 -13.241 1.265 1.00 95.75 94 ASN A N 1
ATOM 684 C CA . ASN A 1 94 ? -5.406 -14.680 1.404 1.00 95.75 94 ASN A CA 1
ATOM 685 C C . ASN A 1 94 ? -4.285 -14.988 2.415 1.00 95.75 94 ASN A C 1
ATOM 687 O O . ASN A 1 94 ? -3.962 -16.158 2.623 1.00 95.75 94 ASN A O 1
ATOM 691 N N . TYR A 1 95 ? -3.682 -13.952 2.997 1.00 94.06 95 TYR A N 1
ATOM 692 C CA . TYR A 1 95 ? -2.629 -14.021 4.010 1.00 94.06 95 TYR A CA 1
ATOM 693 C C . TYR A 1 95 ? -3.120 -13.388 5.310 1.00 94.06 95 TYR A C 1
ATOM 695 O O . TYR A 1 95 ? -2.432 -13.544 6.341 1.00 94.06 95 TYR A O 1
#